Protein AF-A0A7H0GPW3-F1 (afdb_monomer_lite)

Organism: NCBI:txid1288495

Sequence (76 aa):
MSKMKAKSLKKPSSESWCVDVYEHDRGWGQRLEDHFKFPSEAEAAKYASEANFRFREQGDDECFALAHPPYIQKNF

pLDDT: mean 74.17, std 16.19, range [37.53, 92.0]

Secondary structure (DSSP, 8-state):
-------------TT-EEEEEEEEETTEEEEEEEEEEESSHHHHHHHHHHHHHHHHHHT-TTEEEEEE--------

Structure (mmCIF, N/CA/C/O backbone):
data_AF-A0A7H0GPW3-F1
#
_entry.id   AF-A0A7H0GPW3-F1
#
loop_
_atom_site.group_PDB
_atom_site.id
_atom_site.type_symbol
_atom_site.label_atom_id
_atom_site.label_alt_id
_atom_site.label_comp_id
_atom_site.label_asym_id
_atom_site.label_entity_id
_atom_site.label_seq_id
_atom_site.pdbx_PDB_ins_code
_atom_site.Cartn_x
_atom_site.Cartn_y
_atom_site.Cartn_z
_atom_site.occupancy
_atom_site.B_iso_or_equiv
_atom_site.auth_seq_id
_atom_site.auth_comp_id
_atom_site.auth_asym_id
_atom_site.auth_atom_id
_atom_site.pdbx_PDB_model_num
ATOM 1 N N . MET A 1 1 ? 13.652 -35.200 20.937 1.00 37.53 1 MET A N 1
ATOM 2 C CA . MET A 1 1 ? 12.524 -34.826 20.053 1.00 37.53 1 MET A CA 1
ATOM 3 C C . MET A 1 1 ? 12.040 -33.434 20.444 1.00 37.53 1 MET A C 1
ATOM 5 O O . MET A 1 1 ? 11.325 -33.292 21.430 1.00 37.53 1 MET A O 1
ATOM 9 N N . SER A 1 2 ? 12.505 -32.398 19.743 1.00 39.88 2 SER A N 1
ATOM 10 C CA . SER A 1 2 ? 12.186 -30.998 20.049 1.00 39.88 2 SER A CA 1
ATOM 11 C C . SER A 1 2 ? 10.776 -30.654 19.570 1.00 39.88 2 SER A C 1
ATOM 13 O O . SER A 1 2 ? 10.527 -30.565 18.372 1.00 39.88 2 SER A O 1
ATOM 15 N N . LYS A 1 3 ? 9.842 -30.462 20.508 1.00 48.59 3 LYS A N 1
ATOM 16 C CA . LYS A 1 3 ? 8.514 -29.901 20.231 1.00 48.59 3 LYS A CA 1
ATOM 17 C C . LYS A 1 3 ? 8.681 -28.403 19.971 1.00 48.59 3 LYS A C 1
ATOM 19 O O . LYS A 1 3 ? 8.795 -27.621 20.913 1.00 48.59 3 LYS A O 1
ATOM 24 N N . MET A 1 4 ? 8.745 -28.004 18.703 1.00 47.59 4 MET A N 1
ATOM 25 C CA . MET A 1 4 ? 8.712 -26.591 18.329 1.00 47.59 4 MET A CA 1
ATOM 26 C C . MET A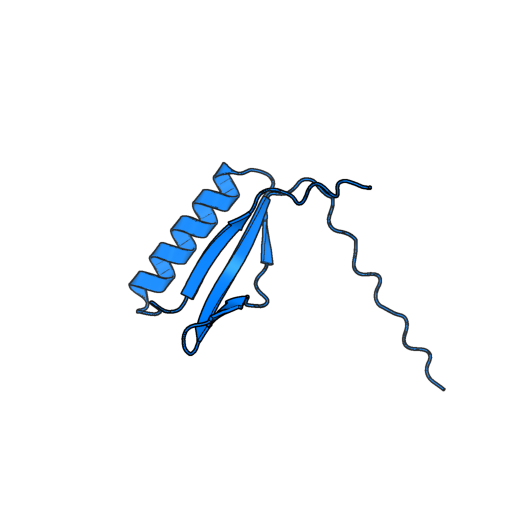 1 4 ? 7.343 -26.020 18.717 1.00 47.59 4 MET A C 1
ATOM 28 O O . MET A 1 4 ? 6.313 -26.422 18.181 1.00 47.59 4 MET A O 1
ATOM 32 N N . LYS A 1 5 ? 7.328 -25.113 19.701 1.00 44.03 5 LYS A N 1
ATOM 33 C CA . LYS A 1 5 ? 6.146 -24.318 20.037 1.00 44.03 5 LYS A CA 1
ATOM 34 C C . LYS A 1 5 ? 5.789 -23.470 18.819 1.00 44.03 5 LYS A C 1
ATOM 36 O O . LYS A 1 5 ? 6.561 -22.590 18.441 1.00 44.03 5 LYS A O 1
ATOM 41 N N . ALA A 1 6 ? 4.620 -23.722 18.236 1.00 49.12 6 ALA A N 1
ATOM 42 C CA . ALA A 1 6 ? 3.995 -22.805 17.299 1.00 49.12 6 ALA A CA 1
ATOM 43 C C . ALA A 1 6 ? 3.931 -21.420 17.960 1.00 49.12 6 ALA A C 1
ATOM 45 O O . ALA A 1 6 ? 3.305 -21.251 19.011 1.00 49.12 6 ALA A O 1
ATOM 46 N N . LYS A 1 7 ? 4.641 -20.440 17.389 1.00 46.38 7 LYS A N 1
ATOM 47 C CA . LYS A 1 7 ? 4.462 -19.034 17.751 1.00 46.38 7 LYS A CA 1
ATOM 48 C C . LYS A 1 7 ? 2.993 -18.725 17.495 1.00 46.38 7 LYS A C 1
ATOM 50 O O . LYS A 1 7 ? 2.528 -18.828 16.365 1.00 46.38 7 LYS A O 1
ATOM 55 N N . SER A 1 8 ? 2.272 -18.404 18.562 1.00 44.50 8 SER A N 1
ATOM 56 C CA . SER A 1 8 ? 0.907 -17.907 18.487 1.00 44.50 8 SER A CA 1
ATOM 57 C C . SER A 1 8 ? 0.951 -16.626 17.652 1.00 44.50 8 SER A C 1
ATOM 59 O O . SER A 1 8 ? 1.373 -15.581 18.154 1.00 44.50 8 SER A O 1
ATOM 61 N N . LEU A 1 9 ? 0.625 -16.717 16.357 1.00 49.03 9 LEU A N 1
ATOM 62 C CA . LEU A 1 9 ? 0.365 -15.545 15.532 1.00 49.03 9 LEU A CA 1
ATOM 63 C C . LEU A 1 9 ? -0.801 -14.835 16.212 1.00 49.03 9 LEU A C 1
ATOM 65 O O . LEU A 1 9 ? -1.931 -15.322 16.182 1.00 49.03 9 LEU A O 1
ATOM 69 N N . LYS A 1 10 ? -0.504 -13.727 16.901 1.00 41.50 10 LYS A N 1
ATOM 70 C CA . LYS A 1 10 ? -1.514 -12.814 17.434 1.00 41.50 10 LYS A CA 1
ATOM 71 C C . LYS A 1 10 ? -2.515 -12.566 16.308 1.00 41.50 10 LYS A C 1
ATOM 73 O O . LYS A 1 10 ? -2.148 -11.957 15.304 1.00 41.50 10 LYS A O 1
ATOM 78 N N . LYS A 1 11 ? -3.748 -13.062 16.465 1.00 50.97 11 LYS A N 1
ATOM 79 C CA . LYS A 1 11 ? -4.872 -12.670 15.611 1.00 50.97 11 LYS A CA 1
ATOM 80 C C . LYS A 1 11 ? -4.885 -11.138 15.607 1.00 50.97 11 LYS A C 1
ATOM 82 O O . LYS A 1 11 ? -4.983 -10.567 16.697 1.00 50.97 11 LYS A O 1
ATOM 87 N N . PRO A 1 12 ? -4.683 -10.467 14.461 1.00 50.22 12 PRO A N 1
ATOM 88 C CA . PRO A 1 12 ? -4.782 -9.021 14.423 1.00 50.22 12 PRO A CA 1
ATOM 89 C C . PRO A 1 12 ? -6.180 -8.636 14.882 1.00 50.22 12 PRO A C 1
ATOM 91 O O . PRO A 1 12 ? -7.153 -9.228 14.425 1.00 50.22 12 PRO A O 1
ATOM 94 N N . SER A 1 13 ? -6.261 -7.683 15.802 1.00 51.25 13 SER A N 1
ATOM 95 C CA . SER A 1 13 ? -7.498 -6.997 16.156 1.00 51.25 13 SER A CA 1
ATOM 96 C C . SER A 1 13 ? -8.248 -6.599 14.881 1.00 51.25 13 SER A C 1
ATOM 98 O O . SER A 1 13 ? -7.687 -5.932 14.012 1.00 51.25 13 SER A O 1
ATOM 100 N N . SER A 1 14 ? -9.486 -7.072 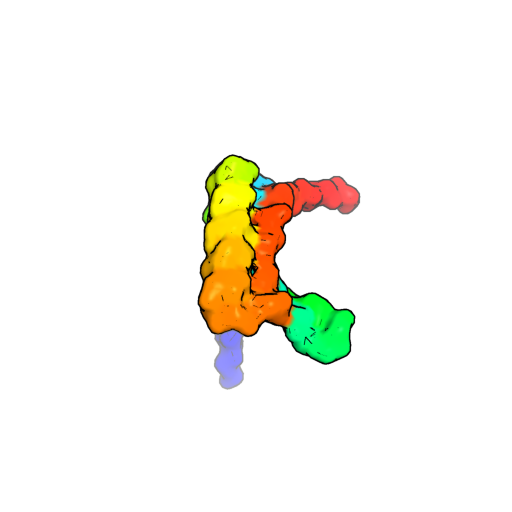14.769 1.00 57.41 14 SER A N 1
ATOM 101 C CA . SER A 1 14 ? -10.264 -7.214 13.534 1.00 57.41 14 SER A CA 1
ATOM 102 C C . SER A 1 14 ? -10.835 -5.919 12.931 1.00 57.41 14 SER A C 1
ATOM 104 O O . SER A 1 14 ? -11.852 -5.980 12.251 1.00 57.41 14 SER A O 1
ATOM 106 N N . GLU A 1 15 ? -10.236 -4.747 13.154 1.00 62.75 15 GLU A N 1
ATOM 107 C CA . GLU A 1 15 ? -10.872 -3.461 12.790 1.00 62.75 15 GLU A CA 1
ATOM 108 C C . GLU A 1 15 ? -9.901 -2.413 12.224 1.00 62.75 15 GLU A C 1
ATOM 110 O O . GLU A 1 15 ? -10.171 -1.218 12.263 1.00 62.75 15 GLU A O 1
ATOM 115 N N . SER A 1 16 ? -8.748 -2.828 11.699 1.00 77.19 16 SER A N 1
ATOM 116 C CA . SER A 1 16 ? -7.785 -1.904 11.086 1.00 77.19 16 SER A CA 1
ATOM 117 C C . SER A 1 16 ? -7.771 -2.056 9.569 1.00 77.19 16 SER A C 1
ATOM 119 O O . SER A 1 16 ? -7.781 -3.176 9.059 1.00 77.19 16 SER A O 1
ATOM 121 N N . TRP A 1 17 ? -7.736 -0.928 8.859 1.00 85.38 17 TRP A N 1
ATOM 122 C CA . TRP A 1 17 ? -7.439 -0.907 7.432 1.00 85.38 17 TRP A CA 1
ATOM 123 C C . TRP A 1 17 ? -6.051 -1.481 7.192 1.00 85.38 17 TRP A C 1
ATOM 125 O O . TRP A 1 17 ? -5.126 -1.247 7.971 1.00 85.38 17 TRP A O 1
ATOM 135 N N . CYS A 1 18 ? -5.905 -2.226 6.111 1.00 86.56 18 CYS A N 1
ATOM 136 C CA . CYS A 1 18 ? -4.645 -2.851 5.750 1.00 86.56 18 CYS A CA 1
ATOM 137 C C . CYS A 1 18 ? -4.124 -2.221 4.467 1.00 86.56 18 CYS A C 1
ATOM 139 O O . CYS A 1 18 ? -4.917 -1.880 3.597 1.00 86.56 18 CYS A O 1
ATOM 141 N N . VAL A 1 19 ? -2.812 -2.0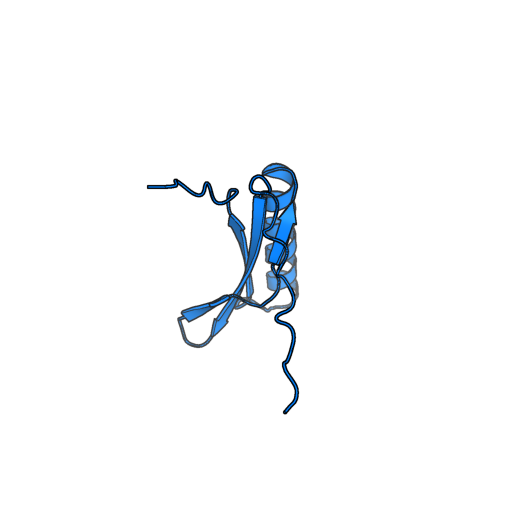79 4.332 1.00 88.00 19 VAL A N 1
ATOM 142 C CA . VAL A 1 19 ? -2.180 -1.816 3.039 1.00 88.00 19 VAL A CA 1
ATOM 143 C C . VAL A 1 19 ? -1.228 -2.958 2.749 1.00 88.00 19 VAL A C 1
ATOM 145 O O . VAL A 1 19 ? -0.334 -3.234 3.549 1.00 88.00 19 VAL A O 1
ATOM 148 N N . ASP A 1 20 ? -1.443 -3.613 1.618 1.00 88.31 20 ASP A N 1
ATOM 149 C CA . ASP A 1 20 ? -0.589 -4.674 1.106 1.00 88.31 20 ASP A CA 1
ATOM 150 C C . ASP A 1 20 ? 0.149 -4.148 -0.134 1.00 88.31 20 ASP A C 1
ATOM 152 O O . ASP A 1 20 ? -0.448 -3.471 -0.978 1.00 88.31 20 ASP A O 1
ATOM 156 N N 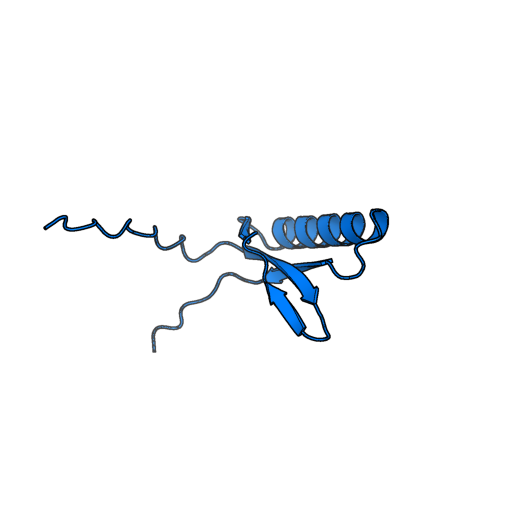. VAL A 1 21 ? 1.446 -4.438 -0.235 1.00 86.75 21 VAL A N 1
ATOM 157 C CA . VAL A 1 21 ? 2.257 -4.106 -1.416 1.00 86.75 21 VAL A CA 1
ATOM 158 C C . VAL A 1 21 ? 2.319 -5.317 -2.339 1.00 86.75 21 VAL A C 1
ATOM 160 O O . VAL A 1 21 ? 2.445 -6.453 -1.884 1.00 86.75 21 VAL A O 1
ATOM 163 N N . TYR A 1 22 ? 2.216 -5.076 -3.635 1.00 85.94 22 TYR A N 1
ATOM 164 C CA . TYR A 1 22 ? 2.267 -6.074 -4.688 1.00 85.94 22 TYR A CA 1
ATOM 165 C C . TYR A 1 22 ? 3.367 -5.711 -5.673 1.00 85.94 22 TYR A C 1
ATOM 167 O O . TYR A 1 22 ? 3.574 -4.537 -5.965 1.00 85.94 22 TYR A O 1
ATOM 175 N N . GLU A 1 23 ? 4.026 -6.730 -6.199 1.00 86.00 23 GLU A N 1
ATOM 176 C CA . GLU A 1 23 ? 4.969 -6.640 -7.304 1.00 86.00 23 GLU A CA 1
ATOM 177 C C . GLU A 1 23 ? 4.383 -7.404 -8.496 1.00 86.00 23 GLU A C 1
ATOM 179 O O . GLU A 1 23 ? 3.841 -8.505 -8.358 1.00 86.00 23 GLU A O 1
ATOM 184 N N . HIS A 1 24 ? 4.427 -6.798 -9.671 1.00 80.88 24 HIS A N 1
ATOM 185 C CA . HIS A 1 24 ? 4.017 -7.389 -10.928 1.00 80.88 24 HIS A CA 1
ATOM 186 C C . HIS A 1 24 ? 5.197 -8.186 -11.485 1.00 80.88 24 HIS A C 1
ATOM 188 O O . HIS A 1 24 ? 6.075 -7.622 -12.116 1.00 80.88 24 HIS A O 1
ATOM 194 N N . ASP A 1 25 ? 5.193 -9.506 -11.301 1.00 73.06 25 ASP A N 1
ATOM 195 C CA . ASP A 1 25 ? 6.140 -10.399 -11.974 1.00 73.06 25 ASP A CA 1
ATOM 196 C C . ASP A 1 25 ? 5.392 -11.216 -13.034 1.00 73.06 25 ASP A C 1
ATOM 198 O O . ASP A 1 25 ? 4.403 -11.904 -12.761 1.00 73.06 25 ASP A O 1
ATOM 202 N N . ARG A 1 26 ? 5.851 -11.133 -14.289 1.00 64.12 26 ARG A N 1
ATOM 203 C CA . ARG A 1 26 ? 5.407 -11.998 -15.407 1.00 64.12 26 ARG A CA 1
ATOM 204 C C . ARG A 1 26 ? 3.887 -12.055 -15.623 1.00 64.12 26 ARG A C 1
ATOM 206 O O . ARG A 1 26 ? 3.340 -13.097 -15.992 1.00 64.12 26 ARG A O 1
ATOM 213 N N . GLY A 1 27 ? 3.205 -10.927 -15.436 1.00 67.94 27 GLY A N 1
ATOM 214 C CA . GLY A 1 27 ? 1.760 -10.803 -15.657 1.00 67.94 27 GLY A CA 1
ATOM 215 C C . GLY A 1 27 ? 0.886 -11.262 -14.486 1.00 67.94 27 GLY A C 1
ATOM 216 O O . GLY A 1 27 ? -0.332 -11.339 -14.647 1.00 67.94 27 GLY A O 1
ATOM 217 N N . TRP A 1 28 ? 1.480 -11.537 -13.322 1.00 70.50 28 TRP A N 1
ATOM 218 C CA . TRP A 1 28 ? 0.767 -11.814 -12.078 1.00 70.50 28 TRP A CA 1
ATOM 219 C C . TRP A 1 28 ? 1.211 -10.833 -10.991 1.00 70.50 28 TRP A C 1
ATOM 221 O O . TRP A 1 28 ? 2.400 -10.614 -10.789 1.00 70.50 28 TRP A O 1
ATOM 231 N N . GLY A 1 29 ? 0.254 -10.261 -10.259 1.00 74.19 29 GLY A N 1
ATOM 232 C CA . GLY A 1 29 ? 0.558 -9.510 -9.043 1.00 74.19 29 GLY A CA 1
ATOM 233 C C . GLY A 1 29 ? 0.876 -10.469 -7.901 1.00 74.19 29 GLY A C 1
ATOM 234 O O . GLY A 1 29 ? -0.022 -11.150 -7.399 1.00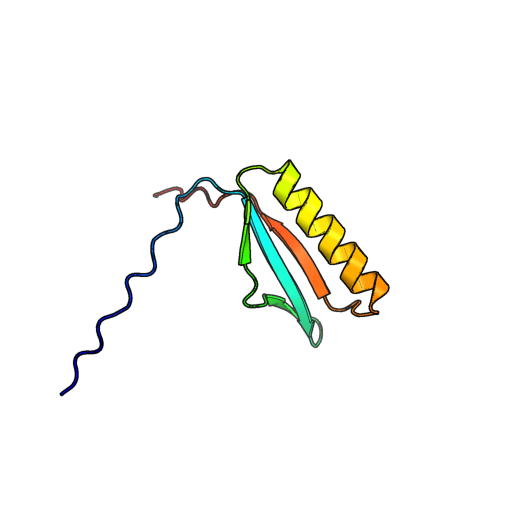 74.19 29 GLY A O 1
ATOM 235 N N . GLN A 1 30 ? 2.136 -10.533 -7.482 1.00 78.31 30 GLN A N 1
ATOM 236 C CA . GLN A 1 30 ? 2.548 -11.230 -6.272 1.00 78.31 30 GLN A CA 1
ATOM 237 C C . GLN A 1 30 ? 2.495 -10.259 -5.095 1.00 78.31 30 GLN A C 1
ATOM 239 O O . GLN A 1 30 ? 3.098 -9.193 -5.121 1.00 78.31 30 GLN 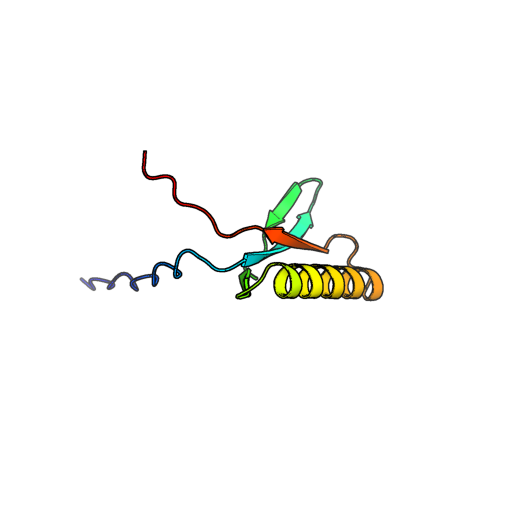A O 1
ATOM 244 N N . ARG A 1 31 ? 1.769 -10.629 -4.038 1.00 78.50 31 ARG A N 1
ATOM 245 C CA . ARG A 1 31 ? 1.775 -9.855 -2.796 1.00 78.50 31 ARG A CA 1
ATOM 246 C C . ARG A 1 31 ? 3.123 -10.016 -2.098 1.00 78.50 31 ARG A C 1
ATOM 248 O O . ARG A 1 31 ? 3.510 -11.147 -1.799 1.00 78.50 31 ARG A O 1
ATOM 255 N N . LEU A 1 32 ? 3.780 -8.907 -1.789 1.00 79.31 32 LEU A N 1
ATOM 256 C CA . LEU A 1 32 ? 4.973 -8.876 -0.952 1.00 79.31 32 LEU A CA 1
ATOM 257 C C . LEU A 1 32 ? 4.608 -9.149 0.519 1.00 79.31 32 LEU A C 1
ATOM 259 O O . LEU A 1 32 ? 3.445 -9.083 0.923 1.00 79.31 32 LEU A O 1
ATOM 263 N N . GLU A 1 33 ? 5.602 -9.483 1.345 1.00 71.62 33 GLU A N 1
ATOM 264 C CA . GLU A 1 33 ? 5.393 -9.692 2.790 1.00 71.62 33 GLU A CA 1
ATOM 265 C C . GLU A 1 33 ? 5.090 -8.390 3.559 1.00 71.62 33 GLU A C 1
ATOM 267 O O . GLU A 1 33 ? 4.711 -8.438 4.733 1.00 71.62 33 GLU A O 1
ATOM 272 N N . ASP A 1 34 ? 5.199 -7.235 2.901 1.00 74.94 34 ASP A N 1
ATOM 273 C CA . ASP A 1 34 ? 4.883 -5.930 3.468 1.00 74.94 34 ASP A CA 1
ATOM 274 C C . ASP A 1 34 ? 3.370 -5.732 3.639 1.00 74.94 34 ASP A C 1
ATOM 276 O O . ASP A 1 34 ? 2.619 -5.459 2.698 1.00 74.94 34 ASP A O 1
ATOM 280 N N . HIS A 1 35 ? 2.935 -5.872 4.894 1.00 79.81 35 HIS A N 1
ATOM 281 C CA . HIS A 1 35 ? 1.556 -5.706 5.334 1.00 79.81 35 HIS A CA 1
ATOM 282 C C . HIS A 1 35 ? 1.476 -4.662 6.449 1.00 79.81 35 HIS A C 1
ATOM 284 O O . HIS A 1 35 ? 1.835 -4.916 7.607 1.00 79.81 35 HIS A O 1
ATOM 290 N N . PHE A 1 36 ? 0.952 -3.491 6.108 1.00 84.00 36 PHE A N 1
ATOM 291 C CA . PHE A 1 36 ? 0.801 -2.369 7.024 1.00 84.00 36 PHE A CA 1
ATOM 292 C C . PHE A 1 36 ? -0.627 -2.286 7.543 1.00 84.00 36 PHE A C 1
ATOM 294 O O . PHE A 1 36 ? -1.583 -2.549 6.819 1.00 84.00 36 PHE A O 1
ATOM 301 N N . LYS A 1 37 ? -0.779 -1.897 8.809 1.00 84.19 37 LYS A N 1
ATOM 302 C CA . LYS A 1 37 ? -2.085 -1.718 9.449 1.00 84.19 37 LYS A CA 1
ATOM 303 C C . LYS A 1 37 ? -2.254 -0.275 9.867 1.00 84.19 37 LYS A C 1
ATOM 305 O O . LYS A 1 37 ? -1.382 0.284 10.527 1.00 84.19 37 LYS A O 1
ATOM 310 N N . PHE A 1 38 ? -3.407 0.274 9.536 1.00 84.50 38 PHE A N 1
ATOM 311 C CA . PHE A 1 38 ? -3.789 1.641 9.825 1.00 84.50 38 PHE A CA 1
ATOM 312 C C . PHE A 1 38 ? -5.128 1.661 10.558 1.00 84.50 38 PHE A C 1
ATOM 314 O O . PHE A 1 38 ? -6.008 0.844 10.277 1.00 84.50 38 PHE A O 1
ATOM 321 N N . PRO A 1 39 ? -5.320 2.595 11.496 1.00 82.38 39 PRO A N 1
ATOM 322 C CA . PRO A 1 39 ? -6.570 2.690 12.235 1.00 82.38 39 PRO A CA 1
ATOM 323 C C . PRO A 1 39 ? -7.716 3.256 11.382 1.00 82.38 39 PRO A C 1
ATOM 325 O O . PRO A 1 39 ? -8.872 3.054 11.732 1.00 82.38 39 PRO A O 1
ATOM 328 N N . SER A 1 40 ? -7.423 3.950 10.272 1.00 84.81 40 SER A N 1
ATOM 329 C CA . SER A 1 40 ? -8.425 4.624 9.433 1.00 84.81 40 SER A CA 1
ATOM 330 C C . SER A 1 40 ? -8.185 4.428 7.935 1.00 84.81 40 SER A C 1
ATOM 332 O O . SER A 1 40 ? -7.041 4.313 7.493 1.00 84.81 40 SER A O 1
ATOM 334 N N . GLU A 1 41 ? -9.268 4.502 7.152 1.00 86.44 41 GLU A N 1
ATOM 335 C CA . GLU A 1 41 ? -9.236 4.494 5.679 1.00 86.44 41 GLU A CA 1
ATOM 336 C C . GLU A 1 41 ? -8.320 5.588 5.135 1.00 86.44 41 GLU A C 1
ATOM 338 O O . GLU A 1 41 ? -7.455 5.319 4.311 1.00 86.44 41 GLU A O 1
ATOM 343 N N . ALA A 1 42 ? -8.475 6.816 5.637 1.00 88.06 42 ALA A N 1
ATOM 344 C CA . ALA A 1 42 ? -7.722 7.969 5.158 1.00 88.06 42 ALA A CA 1
ATOM 345 C C . ALA A 1 42 ? -6.204 7.792 5.322 1.00 88.06 42 ALA A C 1
ATOM 347 O O . ALA A 1 42 ? -5.442 8.187 4.442 1.00 88.06 42 ALA A O 1
ATOM 348 N N . GLU A 1 43 ? -5.755 7.176 6.420 1.00 87.50 43 GLU A N 1
ATOM 349 C CA . GLU A 1 43 ? -4.331 6.903 6.641 1.00 87.50 43 GLU A CA 1
ATOM 350 C C . GLU A 1 43 ? -3.822 5.782 5.732 1.00 87.50 43 GLU A C 1
ATOM 352 O O . GLU A 1 43 ? -2.769 5.937 5.113 1.00 87.50 43 GLU A O 1
ATOM 357 N N . ALA A 1 44 ? -4.596 4.704 5.576 1.00 88.56 44 ALA A N 1
ATOM 358 C CA . ALA A 1 44 ? -4.265 3.614 4.660 1.00 88.56 44 ALA A CA 1
ATOM 359 C C . ALA A 1 44 ? -4.199 4.087 3.200 1.00 88.56 44 ALA A C 1
ATOM 361 O O . ALA A 1 44 ? -3.239 3.794 2.491 1.00 88.56 44 ALA A O 1
ATOM 362 N N . ALA A 1 45 ? -5.188 4.862 2.754 1.00 88.56 45 ALA A N 1
ATOM 363 C CA . ALA A 1 45 ? -5.251 5.414 1.407 1.00 88.56 45 ALA A CA 1
ATOM 364 C C . ALA A 1 45 ? -4.105 6.400 1.147 1.00 88.56 45 ALA A C 1
ATOM 366 O O . ALA A 1 45 ? -3.479 6.349 0.087 1.00 88.56 45 ALA A O 1
ATOM 367 N N . LYS A 1 46 ? -3.785 7.260 2.124 1.00 92.00 46 LYS A N 1
ATOM 368 C CA . LYS A 1 46 ? -2.644 8.176 2.030 1.00 92.00 46 LYS A CA 1
ATOM 369 C C . LYS A 1 46 ? -1.331 7.409 1.900 1.00 92.00 46 LYS A C 1
ATOM 371 O O . LYS A 1 46 ? -0.527 7.745 1.036 1.00 92.00 46 LYS A O 1
ATOM 376 N N . TYR A 1 47 ? -1.138 6.368 2.709 1.00 90.44 47 TYR A N 1
ATOM 377 C CA . TYR A 1 47 ? 0.055 5.531 2.632 1.00 90.44 47 TYR A CA 1
ATOM 378 C C . TYR A 1 47 ? 0.154 4.797 1.290 1.00 90.44 47 TYR A C 1
ATOM 380 O O . TYR A 1 47 ? 1.190 4.868 0.638 1.00 90.44 47 TYR A O 1
ATOM 388 N N . ALA A 1 48 ? -0.925 4.153 0.835 1.00 90.12 48 ALA A N 1
ATOM 389 C CA . ALA A 1 48 ? -0.950 3.464 -0.455 1.00 90.12 48 ALA A CA 1
ATOM 390 C C . ALA A 1 48 ? -0.654 4.426 -1.618 1.00 90.12 48 ALA A C 1
ATOM 392 O O . ALA A 1 48 ? 0.144 4.110 -2.496 1.00 90.12 48 ALA A O 1
ATOM 393 N N . SER A 1 49 ? -1.241 5.627 -1.605 1.00 90.56 49 SER A N 1
ATOM 394 C CA . SER A 1 49 ? -0.977 6.655 -2.617 1.00 90.56 49 SER A CA 1
ATOM 395 C C . SER A 1 49 ? 0.473 7.139 -2.596 1.00 90.56 49 SER A C 1
ATOM 397 O O . SER A 1 49 ? 1.056 7.331 -3.661 1.00 90.56 49 SER A O 1
ATOM 399 N N . GLU A 1 50 ? 1.055 7.357 -1.415 1.00 91.50 50 GLU A N 1
ATOM 400 C CA . GLU A 1 50 ? 2.450 7.790 -1.284 1.00 91.50 50 GLU A CA 1
ATOM 401 C C . GLU A 1 50 ? 3.424 6.687 -1.715 1.00 91.50 50 GLU A C 1
ATOM 403 O O . GLU A 1 50 ? 4.376 6.964 -2.441 1.00 91.50 50 GLU A O 1
ATOM 408 N N . ALA A 1 51 ? 3.162 5.433 -1.338 1.00 88.69 51 ALA A N 1
ATOM 409 C CA . ALA A 1 51 ? 3.943 4.280 -1.775 1.00 88.69 51 ALA A CA 1
ATOM 410 C C . ALA A 1 51 ? 3.910 4.139 -3.306 1.00 88.69 51 ALA A C 1
ATOM 412 O O . ALA A 1 51 ? 4.962 4.095 -3.934 1.00 88.69 51 ALA A O 1
ATOM 413 N N . ASN A 1 52 ? 2.720 4.202 -3.914 1.00 88.44 52 ASN A N 1
ATOM 414 C CA . ASN A 1 52 ? 2.554 4.179 -5.372 1.00 88.44 52 ASN A CA 1
ATOM 415 C C . ASN A 1 52 ? 3.285 5.327 -6.075 1.00 88.44 52 ASN A C 1
ATOM 417 O O . ASN A 1 52 ? 3.855 5.132 -7.145 1.00 88.44 52 ASN A O 1
ATOM 421 N N . PHE A 1 53 ? 3.279 6.527 -5.493 1.00 89.31 53 PHE A N 1
ATOM 422 C CA . PHE A 1 53 ? 4.037 7.650 -6.039 1.00 89.31 53 PHE A CA 1
ATOM 423 C C . PHE A 1 53 ? 5.547 7.378 -6.001 1.00 89.31 53 PHE A C 1
ATOM 425 O O . PHE A 1 53 ? 6.224 7.580 -7.005 1.00 89.31 53 PHE A O 1
ATOM 432 N N . ARG A 1 54 ? 6.059 6.842 -4.886 1.00 88.19 54 ARG A N 1
ATOM 433 C CA . ARG A 1 54 ? 7.481 6.494 -4.739 1.00 88.19 54 ARG A CA 1
ATOM 434 C C . ARG A 1 54 ? 7.927 5.383 -5.684 1.00 88.19 54 ARG A C 1
ATOM 436 O O . ARG A 1 54 ? 9.011 5.501 -6.243 1.00 88.19 54 ARG A O 1
ATOM 443 N N . PHE A 1 55 ? 7.115 4.344 -5.881 1.00 86.12 55 PHE A N 1
ATOM 444 C CA . PHE A 1 55 ? 7.423 3.269 -6.833 1.00 86.12 55 PHE A CA 1
ATOM 445 C C . PHE A 1 55 ? 7.590 3.831 -8.249 1.00 86.12 55 PHE A C 1
ATOM 447 O O . PHE A 1 55 ? 8.595 3.581 -8.909 1.00 86.12 55 PHE A O 1
ATOM 454 N N . ARG A 1 56 ? 6.686 4.731 -8.655 1.00 84.19 56 ARG A N 1
ATOM 455 C CA . ARG A 1 56 ? 6.772 5.430 -9.944 1.00 84.19 56 ARG A CA 1
ATOM 456 C C . ARG A 1 56 ? 7.985 6.354 -10.056 1.00 84.19 56 ARG A C 1
ATOM 458 O O . ARG A 1 56 ? 8.576 6.431 -11.126 1.00 84.19 56 ARG A O 1
ATOM 465 N N . GLU A 1 57 ? 8.367 7.058 -8.989 1.00 87.44 57 GLU A N 1
ATOM 466 C CA . GLU A 1 57 ? 9.582 7.890 -8.990 1.00 87.44 57 GLU A CA 1
ATOM 467 C C . GLU A 1 57 ? 10.871 7.061 -9.087 1.00 87.44 57 GLU A C 1
ATOM 469 O O . GLU A 1 57 ? 11.840 7.513 -9.695 1.00 87.44 57 GLU A O 1
ATOM 474 N N . GLN A 1 58 ? 10.892 5.860 -8.503 1.00 82.81 58 GLN A N 1
ATOM 475 C CA . GLN A 1 58 ? 12.041 4.949 -8.559 1.00 82.81 58 GLN A CA 1
ATOM 476 C C . GLN A 1 58 ? 12.148 4.188 -9.889 1.00 82.81 58 GLN A C 1
ATOM 478 O O . GLN A 1 58 ? 13.204 3.630 -10.178 1.00 82.81 58 GLN A O 1
ATOM 483 N N . GLY A 1 59 ? 11.102 4.221 -10.722 1.00 78.88 59 GLY A N 1
ATOM 484 C CA . GLY A 1 59 ? 11.021 3.438 -11.959 1.00 78.88 59 GLY A CA 1
ATOM 485 C C . GLY A 1 59 ? 10.594 1.985 -11.734 1.00 78.88 59 GLY A C 1
ATOM 486 O O . GLY A 1 59 ? 10.695 1.172 -12.648 1.00 78.88 59 GLY A O 1
ATOM 487 N N . ASP A 1 60 ? 10.102 1.669 -10.536 1.00 76.81 60 ASP A N 1
ATOM 488 C CA . ASP A 1 60 ? 9.486 0.395 -10.175 1.00 76.81 60 ASP A CA 1
ATOM 489 C C . ASP A 1 60 ? 8.000 0.423 -10.572 1.00 76.81 60 ASP A C 1
ATOM 491 O O . ASP A 1 60 ? 7.099 0.432 -9.733 1.00 76.81 60 ASP A O 1
ATOM 495 N N . ASP A 1 61 ? 7.722 0.458 -11.880 1.00 71.69 61 ASP A N 1
ATOM 496 C CA . ASP A 1 61 ? 6.350 0.373 -12.418 1.00 71.69 61 ASP A CA 1
ATOM 497 C C . ASP A 1 61 ? 5.683 -0.991 -12.141 1.00 71.69 61 ASP A C 1
ATOM 499 O O . ASP A 1 61 ? 4.482 -1.167 -12.357 1.00 71.69 61 ASP A O 1
ATOM 503 N N . GLU A 1 62 ? 6.456 -1.957 -11.645 1.00 82.25 62 GLU A N 1
ATOM 504 C CA . GLU A 1 62 ? 5.982 -3.277 -11.243 1.00 82.25 62 GLU A CA 1
ATOM 505 C C . GLU A 1 62 ? 5.453 -3.275 -9.798 1.00 82.25 62 GLU A C 1
ATOM 507 O O . GLU A 1 62 ? 4.637 -4.124 -9.452 1.00 82.25 62 GLU A O 1
ATOM 512 N N . CYS A 1 63 ? 5.808 -2.296 -8.961 1.00 85.38 63 CYS A N 1
ATOM 513 C CA . CYS A 1 63 ? 5.346 -2.238 -7.574 1.00 85.38 63 CYS A CA 1
ATOM 514 C C . CYS A 1 63 ? 4.099 -1.356 -7.400 1.00 85.38 63 CYS A C 1
ATOM 516 O O . CYS A 1 63 ? 4.063 -0.196 -7.816 1.00 85.38 63 CYS A O 1
ATOM 518 N N . PHE A 1 64 ? 3.077 -1.866 -6.707 1.00 86.75 64 PHE A N 1
ATOM 519 C CA . PHE A 1 64 ? 1.906 -1.087 -6.303 1.00 86.75 64 PHE A CA 1
ATOM 520 C C . PHE A 1 64 ? 1.367 -1.485 -4.923 1.00 86.75 64 PHE A C 1
ATOM 522 O O . PHE A 1 64 ? 1.281 -2.653 -4.562 1.00 86.75 64 PHE A O 1
ATOM 529 N N . ALA A 1 65 ? 0.956 -0.498 -4.136 1.00 89.31 65 ALA A N 1
ATOM 530 C CA . ALA A 1 65 ? 0.311 -0.661 -2.842 1.00 89.31 65 ALA A CA 1
ATOM 531 C C . ALA A 1 65 ? -1.213 -0.522 -2.963 1.00 89.31 65 ALA A C 1
ATOM 533 O O . ALA A 1 65 ? -1.721 0.403 -3.608 1.00 89.31 65 ALA A O 1
ATOM 534 N N . LEU A 1 66 ? -1.947 -1.409 -2.288 1.00 87.94 66 LEU A N 1
ATOM 535 C CA . LEU A 1 66 ? -3.408 -1.401 -2.219 1.00 87.94 66 LEU A CA 1
ATOM 536 C C . LEU A 1 66 ? -3.893 -1.335 -0.776 1.00 87.94 66 LEU A C 1
ATOM 538 O O . LEU A 1 66 ? -3.525 -2.161 0.056 1.00 87.94 66 LEU A O 1
ATOM 542 N N . ALA A 1 67 ? -4.767 -0.366 -0.505 1.00 89.31 67 ALA A N 1
ATOM 543 C CA . ALA A 1 67 ? -5.495 -0.280 0.751 1.00 89.31 67 ALA A CA 1
ATOM 544 C C . ALA A 1 67 ? -6.742 -1.174 0.704 1.00 89.31 67 ALA A C 1
ATOM 546 O O . ALA A 1 67 ? -7.545 -1.108 -0.228 1.00 89.31 67 ALA A O 1
ATOM 547 N N . HIS A 1 68 ? -6.921 -1.982 1.738 1.00 85.25 68 HIS A N 1
ATOM 548 C CA . HIS A 1 68 ? -8.029 -2.901 1.912 1.00 85.25 68 HIS A CA 1
ATOM 549 C C . HIS A 1 68 ? -8.783 -2.570 3.206 1.00 85.25 68 HIS A C 1
ATOM 551 O O . HIS A 1 68 ? -8.150 -2.298 4.236 1.00 85.25 68 HIS A O 1
ATOM 557 N N . PRO A 1 69 ? -10.127 -2.618 3.188 1.00 83.31 69 PRO A N 1
ATOM 558 C CA . PRO A 1 69 ? -10.909 -2.469 4.403 1.00 83.31 69 PRO A CA 1
ATOM 559 C C . PRO A 1 69 ? -10.590 -3.607 5.384 1.00 83.31 69 PRO A C 1
ATOM 561 O O . PRO A 1 69 ? -10.164 -4.689 4.960 1.00 83.31 69 PRO A O 1
ATOM 564 N N . PRO A 1 70 ? -10.813 -3.401 6.694 1.00 77.81 70 PRO A N 1
ATOM 565 C CA . PRO A 1 70 ? -10.662 -4.462 7.678 1.00 77.81 70 PRO A CA 1
ATOM 566 C C . PRO A 1 70 ? -11.504 -5.671 7.272 1.00 77.81 70 PRO A C 1
ATOM 568 O O . PRO A 1 70 ? -12.693 -5.550 6.970 1.00 77.81 70 PRO A O 1
ATOM 571 N N . TYR A 1 71 ? -10.882 -6.851 7.259 1.00 68.06 71 TYR A N 1
ATOM 572 C CA . TYR A 1 71 ? -11.586 -8.094 6.977 1.00 68.06 71 TYR A CA 1
ATOM 573 C C . TYR A 1 71 ? -12.647 -8.323 8.054 1.00 68.06 71 TYR A C 1
ATOM 575 O O . TYR A 1 71 ? -12.345 -8.764 9.163 1.00 68.06 71 TYR A O 1
ATOM 583 N N . ILE A 1 72 ? -13.909 -8.065 7.709 1.00 60.97 72 ILE A N 1
ATOM 584 C CA . ILE A 1 72 ? -15.038 -8.516 8.511 1.00 60.97 72 ILE A CA 1
ATOM 585 C C . ILE A 1 72 ? -15.050 -10.035 8.359 1.00 60.97 72 ILE A C 1
ATOM 587 O O . ILE A 1 72 ? -15.503 -10.560 7.339 1.00 60.97 72 ILE A O 1
ATOM 591 N N . GLN A 1 73 ? -14.529 -10.759 9.351 1.00 53.81 73 GLN A N 1
ATOM 592 C CA . GLN A 1 73 ? -14.816 -12.184 9.476 1.00 53.81 73 GLN A CA 1
ATOM 593 C C . GLN A 1 73 ? -16.329 -12.320 9.673 1.00 53.81 73 GLN A C 1
ATOM 595 O O . GLN A 1 73 ? -16.831 -12.276 10.794 1.00 53.81 73 GLN A O 1
ATOM 600 N N . LYS A 1 74 ? -17.078 -12.462 8.575 1.00 52.97 74 LYS A N 1
ATOM 601 C CA . LYS A 1 74 ? -18.431 -13.004 8.635 1.00 52.97 74 LYS A CA 1
ATOM 602 C C . LYS A 1 74 ? -18.276 -14.460 9.053 1.00 52.97 74 LYS A C 1
ATOM 604 O O . LYS A 1 74 ? -17.983 -15.323 8.231 1.00 52.97 74 LYS A O 1
ATOM 609 N N . ASN A 1 75 ? -18.391 -14.693 10.355 1.00 51.28 75 ASN A N 1
ATOM 610 C CA . ASN A 1 75 ? -18.611 -16.009 10.931 1.00 51.28 75 ASN A CA 1
ATOM 611 C C . ASN A 1 75 ? -19.927 -16.537 10.334 1.00 51.28 75 ASN A C 1
ATOM 613 O O . ASN A 1 75 ? -21.000 -16.108 10.755 1.00 51.28 75 ASN A O 1
ATOM 617 N N . PHE A 1 76 ? -19.827 -17.375 9.301 1.00 48.38 76 PHE A N 1
ATOM 618 C CA . PHE A 1 76 ? -20.923 -18.227 8.844 1.00 48.38 76 PHE A CA 1
ATOM 619 C C . PHE A 1 76 ? -20.973 -19.492 9.700 1.00 48.38 76 PHE A C 1
ATOM 621 O O . PHE A 1 76 ? -19.884 -19.970 10.099 1.00 48.38 76 PHE A O 1
#

Foldseek 3Di:
DDDPPDDPPPPPDQFWKKKWKWFADPNDTDTDPDIDTHNDPVVNVVVQVVVQVVCVVVVRPRMGMDIDGRDPPPPD

Radius of gyration: 15.84 Å; chains: 1; bounding box: 33×43×36 Å